Protein AF-A0A560RVE4-F1 (afdb_monomer_lite)

Foldseek 3Di:
DVCPDPVNVVVVVVVLVVLLVVLLVQVPDPPHDPDDDDDDDDDDPVVADADPVRDHPDDVVVVRVVVVVSSVVSNVVSVD

Radius of gyration: 15.24 Å; chains: 1; bounding box: 27×25×48 Å

Sequence (80 aa):
MSLDFPQHQAWVQRFTAWWRYGIEDWLARPDTPHSLSFTCELGPPPYAITGADGREISDRWAEALQLKALIRGVWQACRK

Structure (mmCIF, N/CA/C/O backbone):
data_AF-A0A560RVE4-F1
#
_entry.id   AF-A0A560RVE4-F1
#
loop_
_atom_site.group_PDB
_atom_site.id
_atom_site.type_symbol
_atom_site.label_atom_id
_atom_site.label_alt_id
_atom_site.label_comp_id
_atom_site.label_asym_id
_atom_site.label_entity_id
_atom_site.label_seq_id
_atom_site.pdbx_PDB_ins_code
_atom_site.Cartn_x
_atom_site.Cartn_y
_atom_site.Cartn_z
_atom_site.occupancy
_atom_site.B_iso_or_equiv
_atom_site.auth_seq_id
_atom_site.auth_comp_id
_atom_site.auth_asym_id
_atom_site.auth_atom_id
_atom_site.pdbx_PDB_model_num
ATOM 1 N N . MET A 1 1 ? -0.892 -8.387 -11.493 1.00 72.81 1 MET A N 1
ATOM 2 C CA . MET A 1 1 ? -0.242 -7.058 -11.526 1.00 72.81 1 MET A CA 1
ATOM 3 C C . MET A 1 1 ? 1.044 -7.101 -10.715 1.00 72.81 1 MET A C 1
ATOM 5 O O . MET A 1 1 ? 1.289 -8.140 -10.116 1.00 72.81 1 MET A O 1
ATOM 9 N N . SER A 1 2 ? 1.863 -6.040 -10.677 1.00 78.69 2 SER A N 1
ATOM 10 C CA . SER A 1 2 ? 3.159 -6.064 -9.970 1.00 78.69 2 SER A CA 1
ATOM 11 C C . SER A 1 2 ? 3.039 -6.565 -8.524 1.00 78.69 2 SER A C 1
ATOM 13 O O . SER A 1 2 ? 3.797 -7.435 -8.106 1.00 78.69 2 SER A O 1
ATOM 15 N N . LEU A 1 3 ? 2.025 -6.115 -7.779 1.00 83.44 3 LEU A N 1
ATOM 16 C CA . LEU A 1 3 ? 1.789 -6.529 -6.388 1.00 83.44 3 LEU A CA 1
ATOM 17 C C . LEU A 1 3 ? 1.421 -8.010 -6.219 1.00 83.44 3 LEU A C 1
ATOM 19 O O . LEU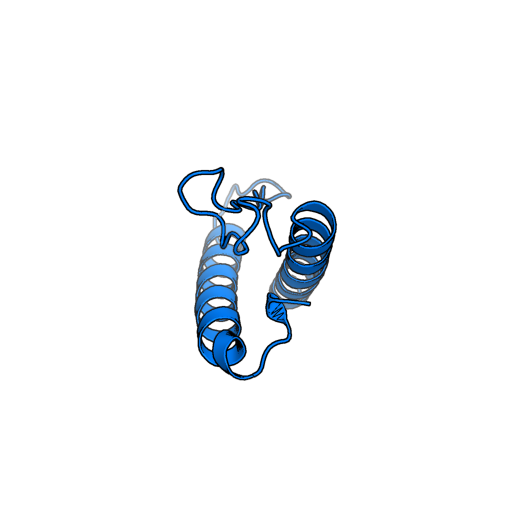 A 1 3 ? 1.544 -8.525 -5.115 1.00 83.44 3 LEU A O 1
ATOM 23 N N . ASP A 1 4 ? 1.007 -8.695 -7.287 1.00 86.62 4 ASP A N 1
ATOM 24 C CA . ASP A 1 4 ? 0.639 -10.118 -7.278 1.00 86.62 4 ASP A CA 1
ATOM 25 C C . ASP A 1 4 ? 1.819 -11.026 -7.655 1.00 86.62 4 ASP A C 1
ATOM 27 O O . ASP A 1 4 ? 1.719 -12.251 -7.592 1.00 86.62 4 ASP A O 1
ATOM 31 N N . PHE A 1 5 ? 2.951 -10.451 -8.074 1.00 89.50 5 PHE A N 1
ATOM 32 C CA . PHE A 1 5 ? 4.105 -11.242 -8.476 1.00 89.50 5 PHE A CA 1
ATOM 33 C C . PHE A 1 5 ? 4.681 -12.009 -7.275 1.00 89.50 5 PHE A C 1
ATOM 35 O O . PHE A 1 5 ? 4.858 -11.410 -6.205 1.00 89.50 5 PHE A O 1
ATOM 42 N N . PRO A 1 6 ? 5.012 -13.310 -7.420 1.00 93.19 6 PRO A N 1
ATOM 43 C CA . PRO A 1 6 ? 5.523 -14.127 -6.319 1.00 93.19 6 PRO A CA 1
ATOM 44 C C . PRO A 1 6 ? 6.727 -13.506 -5.602 1.00 93.19 6 PRO A C 1
ATOM 46 O O . PRO A 1 6 ? 6.776 -13.484 -4.374 1.00 93.19 6 PRO A O 1
ATOM 49 N N . GLN A 1 7 ? 7.660 -12.918 -6.354 1.00 91.44 7 GLN A N 1
ATOM 50 C CA . GLN A 1 7 ? 8.857 -12.278 -5.805 1.00 91.44 7 GLN A CA 1
ATOM 51 C C . GLN A 1 7 ? 8.568 -11.006 -4.988 1.00 91.44 7 GLN A C 1
ATOM 53 O O . GLN A 1 7 ? 9.401 -10.596 -4.181 1.00 91.44 7 GLN A O 1
ATOM 58 N N . HIS A 1 8 ? 7.398 -10.381 -5.158 1.00 90.38 8 HIS A N 1
ATOM 59 C CA . HIS A 1 8 ? 6.998 -9.194 -4.397 1.00 90.38 8 HIS A CA 1
ATOM 60 C C . HIS A 1 8 ? 6.208 -9.545 -3.125 1.00 90.38 8 HIS A C 1
ATOM 62 O O . HIS A 1 8 ? 6.129 -8.716 -2.218 1.00 90.38 8 HIS A O 1
ATOM 68 N N . GLN A 1 9 ? 5.678 -10.771 -3.000 1.00 93.81 9 GLN A N 1
ATOM 69 C CA . GLN A 1 9 ? 4.775 -11.146 -1.901 1.00 93.81 9 GLN A CA 1
ATOM 70 C C . GLN A 1 9 ? 5.394 -10.976 -0.514 1.00 93.81 9 GLN A C 1
ATOM 72 O O . GLN A 1 9 ? 4.724 -10.498 0.399 1.00 93.81 9 GLN A O 1
ATOM 77 N N . ALA A 1 10 ? 6.678 -11.303 -0.348 1.00 95.44 10 ALA A N 1
ATOM 78 C CA . ALA A 1 10 ? 7.363 -11.137 0.935 1.00 95.44 10 ALA A CA 1
ATOM 79 C C . ALA A 1 10 ? 7.373 -9.668 1.399 1.00 95.44 10 ALA A C 1
ATOM 81 O O . ALA A 1 10 ? 7.194 -9.381 2.585 1.00 95.44 10 ALA A O 1
ATOM 82 N N . TRP A 1 11 ? 7.535 -8.730 0.463 1.00 93.12 11 TRP A N 1
ATOM 83 C CA . TRP A 1 11 ? 7.477 -7.299 0.750 1.00 93.12 11 TRP A CA 1
ATOM 84 C C . TRP A 1 11 ? 6.048 -6.852 1.031 1.00 93.12 11 TRP A C 1
ATOM 86 O O . TRP A 1 11 ? 5.815 -6.214 2.054 1.00 93.12 11 TRP A O 1
ATOM 96 N N . VAL A 1 12 ? 5.083 -7.251 0.195 1.00 93.81 12 VAL A N 1
ATOM 97 C CA . VAL A 1 12 ? 3.660 -6.933 0.400 1.00 93.81 12 VAL A CA 1
ATOM 98 C C . VAL A 1 12 ? 3.195 -7.381 1.786 1.00 93.81 12 VAL A C 1
ATOM 100 O O . VAL A 1 12 ? 2.595 -6.593 2.516 1.00 93.81 12 VAL A O 1
ATOM 103 N N . GLN A 1 13 ? 3.529 -8.605 2.200 1.00 96.25 13 GLN A N 1
ATOM 104 C CA . GLN A 1 13 ? 3.192 -9.133 3.524 1.00 96.25 13 GLN A CA 1
ATOM 105 C C . GLN A 1 13 ? 3.842 -8.327 4.652 1.00 96.25 13 GLN A C 1
ATOM 107 O O . GLN A 1 13 ? 3.164 -7.959 5.613 1.00 96.25 13 GLN A O 1
ATOM 112 N N . ARG A 1 14 ? 5.137 -8.007 4.527 1.00 97.12 14 ARG A N 1
ATOM 113 C CA . ARG A 1 14 ? 5.869 -7.212 5.523 1.00 97.12 14 ARG A CA 1
ATOM 114 C C . ARG A 1 14 ? 5.255 -5.826 5.708 1.00 97.12 14 ARG A C 1
ATOM 116 O O . ARG A 1 14 ? 4.963 -5.442 6.837 1.00 97.12 14 ARG A O 1
ATOM 123 N N . PHE A 1 15 ? 5.022 -5.099 4.618 1.00 95.75 15 PHE A N 1
ATOM 124 C CA . PHE A 1 15 ? 4.409 -3.772 4.681 1.00 95.75 15 PHE A CA 1
ATOM 125 C C . PHE A 1 15 ? 2.972 -3.836 5.204 1.00 95.75 15 PHE A C 1
ATOM 127 O O . PHE A 1 15 ? 2.598 -3.026 6.046 1.00 95.75 15 PHE A O 1
ATOM 134 N N . THR A 1 16 ? 2.199 -4.852 4.807 1.00 97.06 16 THR A N 1
ATOM 135 C CA . THR A 1 16 ? 0.844 -5.081 5.335 1.00 97.06 16 THR A CA 1
ATOM 136 C C . THR A 1 16 ? 0.848 -5.265 6.853 1.00 97.06 16 THR A C 1
ATOM 138 O O . THR A 1 16 ? -0.014 -4.712 7.537 1.00 97.06 16 THR A O 1
ATOM 141 N N . ALA A 1 17 ? 1.822 -6.000 7.398 1.00 98.25 17 ALA A N 1
ATOM 142 C CA . ALA A 1 17 ? 1.969 -6.175 8.841 1.00 98.25 17 ALA A CA 1
ATOM 143 C C . ALA A 1 17 ? 2.320 -4.856 9.553 1.00 98.25 17 ALA A C 1
ATOM 145 O O . ALA A 1 17 ? 1.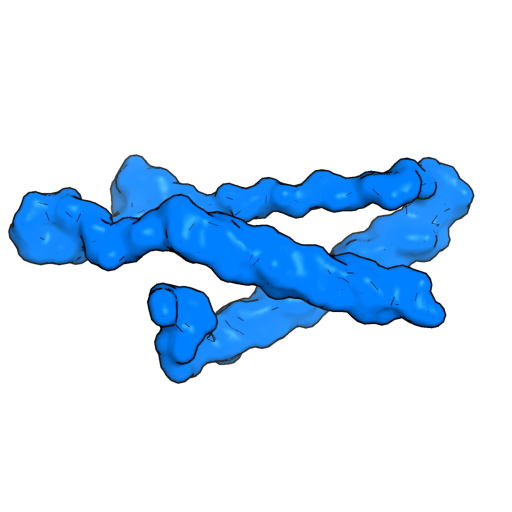733 -4.544 10.586 1.00 98.25 17 ALA A O 1
ATOM 146 N N . TRP A 1 18 ? 3.221 -4.049 8.987 1.00 98.12 18 TRP A N 1
ATOM 147 C CA . TRP A 1 18 ? 3.555 -2.733 9.544 1.00 98.12 18 TRP A CA 1
ATOM 148 C C . TRP A 1 18 ? 2.385 -1.751 9.495 1.00 98.12 18 TRP A C 1
ATOM 150 O O . TRP A 1 18 ? 2.140 -1.042 10.469 1.00 98.12 18 TRP A O 1
ATOM 160 N N . TRP A 1 19 ? 1.627 -1.727 8.399 1.00 97.38 19 TRP A N 1
ATOM 161 C CA . TRP A 1 19 ? 0.433 -0.890 8.303 1.00 97.38 19 TRP A CA 1
ATOM 162 C C . TRP A 1 19 ? -0.640 -1.321 9.294 1.00 97.38 19 TRP A C 1
ATOM 164 O O . TRP A 1 19 ? -1.238 -0.460 9.930 1.00 97.38 19 TRP A O 1
ATOM 174 N N . ARG A 1 20 ? -0.851 -2.632 9.476 1.00 98.00 20 ARG A N 1
ATOM 175 C CA . ARG A 1 20 ? -1.743 -3.151 10.520 1.00 98.00 20 ARG A CA 1
ATOM 176 C C . ARG A 1 20 ? -1.332 -2.638 11.897 1.00 98.00 20 ARG A C 1
ATOM 178 O O . ARG A 1 20 ? -2.165 -2.058 12.579 1.00 98.00 20 ARG A O 1
ATOM 185 N N . TYR A 1 21 ? -0.060 -2.797 12.256 1.00 97.81 21 TYR A N 1
ATOM 186 C CA . TYR A 1 21 ? 0.465 -2.319 13.534 1.00 97.81 21 TYR A CA 1
ATOM 187 C C . TYR A 1 21 ? 0.203 -0.817 13.737 1.00 97.81 21 TYR A C 1
ATOM 189 O O . TYR A 1 21 ? -0.313 -0.412 14.773 1.00 97.81 21 TYR A O 1
ATOM 197 N N . GLY A 1 22 ? 0.489 0.013 12.727 1.00 96.12 22 GLY A N 1
ATOM 198 C CA . GLY A 1 22 ? 0.232 1.454 12.803 1.00 96.12 22 GLY A CA 1
ATOM 199 C C . GLY A 1 22 ? -1.257 1.813 12.889 1.00 96.12 22 GLY A C 1
ATOM 200 O O . GLY A 1 22 ? -1.619 2.763 13.577 1.00 96.12 22 GLY A O 1
ATOM 201 N N . ILE A 1 23 ? -2.129 1.054 12.219 1.00 96.31 23 ILE A N 1
ATOM 202 C CA . ILE A 1 23 ? -3.586 1.220 12.306 1.00 96.31 23 ILE A CA 1
ATOM 203 C C . ILE A 1 23 ? -4.092 0.857 13.705 1.00 96.31 23 ILE A C 1
ATOM 205 O O . ILE A 1 23 ? -4.906 1.592 14.258 1.00 96.31 23 ILE A O 1
ATOM 209 N N . GLU A 1 24 ? -3.633 -0.257 14.272 1.00 95.75 24 GLU A N 1
ATOM 210 C CA . GLU A 1 24 ? -4.007 -0.703 15.619 1.00 95.75 24 GLU A CA 1
ATOM 211 C C . GLU A 1 24 ? -3.559 0.315 16.676 1.00 95.75 24 GLU A C 1
ATOM 213 O O . GLU A 1 24 ? -4.367 0.720 17.510 1.00 95.75 24 GLU A O 1
ATOM 218 N N . ASP A 1 25 ? -2.320 0.812 16.580 1.00 94.88 25 ASP A N 1
ATOM 219 C CA . ASP A 1 25 ? -1.817 1.900 17.430 1.00 94.88 25 ASP A CA 1
ATOM 220 C C . ASP A 1 25 ? -2.667 3.173 17.302 1.00 94.88 25 ASP A C 1
ATOM 222 O O . ASP A 1 25 ? -3.040 3.784 18.303 1.00 94.88 25 ASP A O 1
ATOM 226 N N . TRP A 1 26 ? -3.018 3.566 16.074 1.00 94.56 26 TRP A N 1
ATOM 227 C CA . TRP A 1 26 ? -3.876 4.724 15.823 1.00 94.56 26 TRP A CA 1
ATOM 228 C C . TRP A 1 26 ? -5.255 4.561 16.469 1.00 94.56 26 TRP A C 1
ATOM 230 O O . TRP A 1 26 ? -5.730 5.468 17.151 1.00 94.56 26 TRP A O 1
ATOM 240 N N . LEU A 1 27 ? -5.893 3.404 16.291 1.00 93.12 27 LEU A N 1
ATOM 241 C CA . LEU A 1 27 ? -7.219 3.112 16.841 1.00 93.12 27 LEU A CA 1
ATOM 242 C C . LEU A 1 27 ? -7.240 3.050 18.376 1.00 93.12 27 LEU A C 1
ATOM 244 O O . LEU A 1 27 ? -8.292 3.285 18.963 1.00 93.12 27 LEU A O 1
ATOM 248 N N . ALA A 1 28 ? -6.108 2.765 19.022 1.00 92.81 28 ALA A N 1
ATOM 249 C CA . ALA A 1 28 ? -6.009 2.666 20.477 1.00 92.81 28 ALA A CA 1
ATOM 250 C C . ALA A 1 28 ? -5.909 4.021 21.207 1.00 92.81 28 ALA A C 1
ATOM 252 O O . ALA A 1 28 ? -5.976 4.051 22.438 1.00 92.81 28 ALA A O 1
ATOM 253 N N . ARG A 1 29 ? -5.724 5.147 20.499 1.00 93.25 29 ARG A N 1
ATOM 254 C CA . ARG A 1 29 ? -5.554 6.459 21.157 1.00 93.25 29 ARG A CA 1
ATOM 255 C C . ARG A 1 29 ? -6.913 7.035 21.604 1.00 93.25 29 ARG A C 1
ATOM 257 O O . ARG A 1 29 ? -7.914 6.849 20.914 1.00 93.25 29 ARG A O 1
ATOM 264 N N . PRO A 1 30 ? -6.964 7.746 22.748 1.00 88.00 30 PRO A N 1
ATOM 265 C CA . PRO A 1 30 ? -8.221 8.126 23.404 1.00 88.00 30 PRO A CA 1
ATOM 266 C C . PRO A 1 30 ? -9.096 9.109 22.608 1.00 88.00 30 PRO A C 1
ATOM 268 O O . PRO A 1 30 ? -10.315 9.017 22.693 1.00 88.00 30 PRO A O 1
ATOM 271 N N . ASP A 1 31 ? -8.494 9.989 21.799 1.00 85.44 31 ASP A N 1
ATOM 272 C CA . ASP A 1 31 ? -9.195 11.028 21.020 1.00 85.44 31 ASP A CA 1
ATOM 273 C C . ASP A 1 31 ? -8.974 10.876 19.503 1.00 85.44 31 ASP A C 1
ATOM 275 O O . ASP A 1 31 ? -8.866 11.851 18.754 1.00 85.44 31 ASP A O 1
ATOM 279 N N . THR A 1 32 ? -8.843 9.638 19.026 1.00 80.94 32 THR A N 1
ATOM 280 C CA . THR A 1 32 ? -8.543 9.383 17.615 1.00 80.94 32 THR A CA 1
ATOM 281 C C . THR A 1 32 ? -9.734 9.713 16.701 1.00 80.94 32 THR A C 1
ATOM 283 O O . THR A 1 32 ? -10.832 9.186 16.904 1.00 80.94 32 THR A O 1
ATOM 286 N N . PRO A 1 33 ? -9.532 10.494 15.617 1.00 77.62 33 PRO A N 1
ATOM 287 C CA . PRO A 1 33 ? -10.534 10.667 14.569 1.00 77.62 33 PRO A CA 1
ATOM 288 C C . PRO A 1 33 ? -11.041 9.328 14.015 1.00 77.62 33 PRO A C 1
ATOM 290 O O . PRO A 1 33 ? -10.270 8.394 13.801 1.00 77.62 33 PRO A O 1
ATOM 293 N N . HIS A 1 34 ? -12.323 9.248 13.648 1.00 80.56 34 HIS A N 1
ATOM 294 C CA . HIS A 1 34 ? -12.930 8.030 13.077 1.00 80.56 34 HIS A CA 1
ATOM 295 C C . HIS A 1 34 ? -12.399 7.626 11.682 1.00 80.56 34 HIS A C 1
ATOM 297 O O . HIS A 1 34 ? -12.941 6.723 11.040 1.00 80.56 34 HIS A O 1
ATOM 303 N N . SER A 1 35 ? -11.349 8.287 11.198 1.00 90.00 35 SER A N 1
ATOM 304 C CA . SER A 1 35 ? -10.697 8.031 9.922 1.00 90.00 35 SER A CA 1
ATOM 305 C C . SER A 1 35 ? -9.181 8.130 10.050 1.00 90.00 35 SER A C 1
ATOM 307 O O . SER A 1 35 ? -8.670 8.980 10.777 1.00 90.00 35 SER A O 1
ATOM 309 N N . LEU A 1 36 ? -8.480 7.322 9.261 1.00 92.62 36 LEU A N 1
ATOM 310 C CA . LEU A 1 36 ? -7.042 7.410 9.041 1.00 92.62 36 LEU A CA 1
ATOM 311 C C . LEU A 1 36 ? -6.789 7.528 7.537 1.00 92.62 36 LEU A C 1
ATOM 313 O O . LEU A 1 36 ? -7.280 6.706 6.759 1.00 92.62 36 LEU A O 1
ATOM 317 N N . SER A 1 37 ? -6.041 8.548 7.126 1.00 93.44 37 SER A N 1
ATOM 318 C CA . SER A 1 37 ? -5.650 8.714 5.727 1.00 93.44 37 SER A CA 1
ATOM 319 C C . SER A 1 37 ? -4.574 7.700 5.349 1.00 93.44 37 SER A C 1
ATOM 321 O O . SER A 1 37 ? -3.596 7.527 6.072 1.00 93.44 37 SER A O 1
ATOM 323 N N . PHE A 1 38 ? -4.736 7.067 4.189 1.00 93.88 38 PHE A N 1
ATOM 324 C CA . PHE A 1 38 ? -3.720 6.220 3.574 1.00 93.88 38 PHE A CA 1
ATOM 325 C C . PHE A 1 38 ? -3.404 6.754 2.180 1.00 93.88 38 PHE A C 1
ATOM 327 O O . PHE A 1 38 ? -4.280 6.781 1.312 1.00 93.88 38 PHE A O 1
ATOM 334 N N . THR A 1 39 ? -2.157 7.164 1.971 1.00 93.06 39 THR A N 1
ATOM 335 C CA . THR A 1 39 ? -1.672 7.669 0.685 1.00 93.06 39 THR A CA 1
ATOM 336 C C . THR A 1 39 ? -0.888 6.569 -0.016 1.00 93.06 39 THR A C 1
ATOM 338 O O . THR A 1 39 ? 0.059 6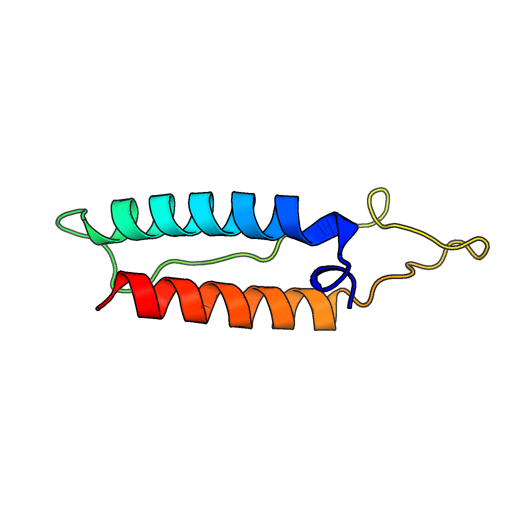.020 0.543 1.00 93.06 39 THR A O 1
ATOM 341 N N . CYS A 1 40 ? -1.295 6.224 -1.239 1.00 89.25 40 CYS A N 1
ATOM 342 C CA . CYS A 1 40 ? -0.536 5.298 -2.074 1.00 89.25 40 CYS A CA 1
ATOM 343 C C . CYS A 1 40 ? 0.655 6.048 -2.675 1.00 89.25 40 CYS A C 1
ATOM 345 O O . CYS A 1 40 ? 0.474 6.833 -3.602 1.00 89.25 40 CYS A O 1
ATOM 347 N N . GLU A 1 41 ? 1.852 5.798 -2.154 1.00 83.94 41 GLU A N 1
ATOM 348 C CA . GLU A 1 41 ? 3.093 6.319 -2.725 1.00 83.94 41 GLU A CA 1
ATOM 349 C C . GLU A 1 41 ? 3.644 5.306 -3.731 1.00 83.94 41 GLU A C 1
ATOM 351 O O . GLU A 1 41 ? 4.156 4.249 -3.360 1.00 83.94 41 GLU A O 1
ATOM 356 N N . LEU A 1 42 ? 3.510 5.624 -5.017 1.00 80.88 42 LEU A N 1
ATOM 357 C CA . LEU A 1 42 ? 4.136 4.885 -6.110 1.00 80.88 42 LEU A CA 1
ATOM 358 C C . LEU A 1 42 ? 5.229 5.773 -6.693 1.00 80.88 42 LEU A C 1
ATOM 360 O O . LEU A 1 42 ? 4.969 6.930 -7.030 1.00 80.88 42 LEU A O 1
ATOM 364 N N . GLY A 1 43 ? 6.450 5.241 -6.780 1.00 72.06 43 GLY A N 1
ATOM 365 C CA . GLY A 1 43 ? 7.621 6.010 -7.194 1.00 72.06 43 GLY A CA 1
ATOM 366 C C . GLY A 1 43 ? 7.372 6.751 -8.517 1.00 72.06 43 GLY A C 1
ATOM 367 O O . GLY A 1 43 ? 7.059 6.101 -9.515 1.00 72.06 43 GLY A O 1
ATOM 368 N N . PRO A 1 44 ? 7.491 8.092 -8.567 1.00 65.75 44 PRO A N 1
ATOM 369 C CA . PRO A 1 44 ? 7.441 8.815 -9.834 1.00 65.75 44 PRO A CA 1
ATOM 370 C C . PRO A 1 44 ? 8.674 8.449 -10.685 1.00 65.75 44 PRO A C 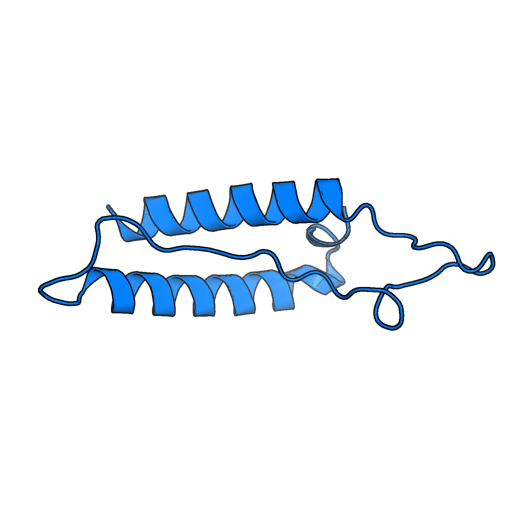1
ATOM 372 O O . PRO A 1 44 ? 9.680 7.984 -10.136 1.00 65.75 44 PRO A O 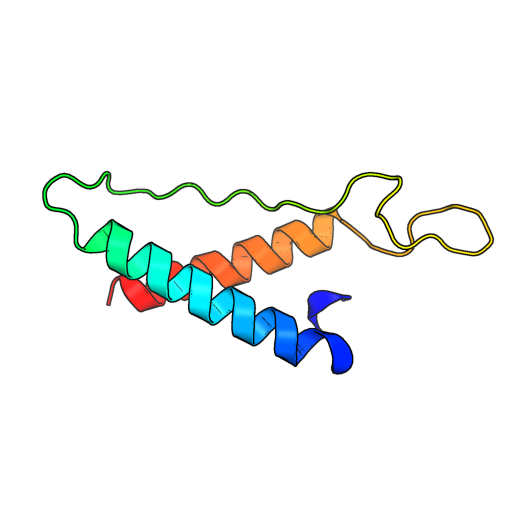1
ATOM 375 N N . PRO A 1 45 ? 8.675 8.688 -12.009 1.00 53.31 45 PRO A N 1
ATOM 376 C CA . PRO A 1 45 ? 9.925 8.661 -12.781 1.00 53.31 45 PRO A CA 1
ATOM 377 C C . PRO A 1 45 ? 10.914 9.635 -12.108 1.00 53.31 45 PRO A C 1
ATOM 379 O O . PRO A 1 45 ? 10.497 10.773 -11.867 1.00 53.31 45 PRO A O 1
ATOM 382 N N . PRO A 1 46 ? 12.152 9.255 -11.707 1.00 60.88 46 PRO A N 1
ATOM 383 C CA . PRO A 1 46 ? 13.076 8.215 -12.206 1.00 60.88 46 PRO A CA 1
ATOM 384 C C . PRO A 1 46 ? 13.082 6.851 -11.474 1.00 60.88 46 PRO A C 1
ATOM 386 O O . PRO A 1 46 ? 13.952 6.027 -11.744 1.00 60.88 46 PRO A O 1
ATOM 389 N N . TYR A 1 47 ? 12.163 6.602 -10.538 1.00 67.56 47 TYR A N 1
ATOM 390 C CA . TYR A 1 47 ? 12.130 5.367 -9.733 1.00 67.56 47 TYR A CA 1
ATOM 391 C C . TYR A 1 47 ? 11.228 4.269 -10.309 1.00 67.56 47 TYR A C 1
ATOM 393 O O . TYR A 1 47 ? 11.213 3.149 -9.798 1.00 67.56 47 TYR A O 1
ATOM 401 N N . ALA A 1 48 ? 10.458 4.592 -11.348 1.00 75.06 48 ALA A N 1
ATOM 402 C CA . ALA A 1 48 ? 9.600 3.639 -12.032 1.00 75.06 48 ALA A CA 1
ATOM 403 C C . ALA A 1 48 ? 10.433 2.624 -12.831 1.00 75.06 48 ALA A C 1
ATOM 405 O O . ALA A 1 48 ? 11.444 2.978 -13.440 1.00 75.06 48 ALA A O 1
ATOM 406 N N . ILE A 1 49 ? 9.985 1.366 -12.867 1.00 76.12 49 ILE A N 1
ATOM 407 C CA . ILE A 1 49 ? 10.594 0.348 -13.728 1.00 76.12 49 ILE A CA 1
ATOM 408 C C . ILE A 1 49 ? 10.211 0.678 -15.175 1.00 76.12 49 ILE A C 1
ATOM 410 O O . ILE A 1 49 ? 9.039 0.596 -15.552 1.00 76.12 49 ILE A O 1
ATOM 414 N N . THR A 1 50 ? 11.201 1.056 -15.981 1.00 82.25 50 THR A N 1
ATOM 415 C CA . THR A 1 50 ? 11.014 1.389 -17.394 1.00 82.25 50 THR A CA 1
ATOM 416 C C . THR A 1 50 ? 11.469 0.260 -18.312 1.00 82.25 50 THR A C 1
ATOM 418 O O . THR A 1 50 ? 12.397 -0.493 -18.012 1.00 82.25 50 THR A O 1
ATOM 421 N N . GLY A 1 51 ? 10.777 0.120 -19.441 1.00 82.00 51 GLY A N 1
ATOM 422 C CA . GLY A 1 51 ? 11.149 -0.776 -20.524 1.00 82.00 51 GLY A CA 1
ATOM 423 C C . GLY A 1 51 ? 12.261 -0.198 -21.388 1.00 82.00 51 GLY A C 1
ATOM 424 O O . GLY A 1 51 ? 12.691 0.942 -21.222 1.00 82.00 51 GLY A O 1
ATOM 425 N N . ALA A 1 52 ? 12.708 -0.991 -22.362 1.00 85.31 52 ALA A N 1
ATOM 426 C CA . ALA A 1 52 ? 13.735 -0.575 -23.317 1.00 85.31 52 ALA A CA 1
ATOM 427 C C . ALA A 1 52 ? 13.328 0.657 -24.153 1.00 85.31 52 ALA A C 1
ATOM 429 O O . ALA A 1 52 ? 14.193 1.355 -24.673 1.00 85.31 52 ALA A O 1
ATOM 430 N N . ASP A 1 53 ? 12.026 0.939 -24.269 1.00 87.69 53 ASP A N 1
ATOM 431 C CA . ASP A 1 53 ? 11.477 2.130 -24.926 1.00 87.69 53 ASP A CA 1
ATOM 432 C C . ASP A 1 53 ? 11.381 3.354 -23.993 1.00 87.69 53 ASP A C 1
ATOM 434 O O . ASP A 1 53 ? 10.846 4.392 -24.383 1.00 87.69 53 ASP A O 1
ATOM 438 N N . GLY A 1 54 ? 11.878 3.241 -22.757 1.00 81.06 54 GLY A N 1
ATOM 439 C CA . GLY A 1 54 ? 11.821 4.285 -21.738 1.00 81.06 54 GLY A CA 1
ATOM 440 C C . GLY A 1 54 ? 10.434 4.494 -21.129 1.00 81.06 54 GLY A C 1
ATOM 441 O O . GLY A 1 54 ? 10.279 5.381 -20.287 1.00 81.06 54 GLY A O 1
ATOM 442 N N . ARG A 1 55 ? 9.423 3.702 -21.514 1.00 82.12 55 ARG A N 1
ATOM 443 C CA . ARG A 1 55 ? 8.085 3.782 -20.922 1.00 82.12 55 ARG A CA 1
ATOM 444 C C . ARG A 1 55 ? 8.013 2.976 -19.642 1.00 82.12 55 ARG A C 1
ATOM 446 O O . ARG A 1 55 ? 8.638 1.930 -19.505 1.00 82.12 55 ARG A O 1
ATOM 453 N N . GLU A 1 56 ? 7.221 3.472 -18.706 1.00 83.56 56 GLU A N 1
ATOM 454 C CA . GLU A 1 56 ? 6.880 2.737 -17.499 1.00 83.56 56 GLU A CA 1
ATOM 455 C C . GLU A 1 56 ? 6.165 1.423 -17.861 1.00 83.56 56 GLU A C 1
ATOM 457 O O . GLU A 1 56 ? 5.232 1.420 -18.663 1.00 83.56 56 GLU A O 1
ATOM 462 N N . ILE A 1 57 ? 6.626 0.308 -17.285 1.00 81.44 57 ILE A N 1
ATOM 463 C CA . ILE A 1 57 ? 6.027 -1.020 -17.505 1.00 81.44 57 ILE A CA 1
ATOM 464 C C . ILE A 1 57 ? 4.789 -1.218 -16.608 1.00 81.44 57 ILE A C 1
ATOM 466 O O . ILE A 1 57 ? 3.894 -1.994 -16.944 1.00 81.44 57 ILE A O 1
ATOM 470 N N . SER A 1 58 ? 4.731 -0.531 -15.464 1.00 80.81 58 SER A N 1
ATOM 471 C CA . SER A 1 58 ? 3.642 -0.601 -14.483 1.00 80.81 58 SER A CA 1
ATOM 472 C C . SER A 1 58 ? 2.434 0.270 -14.843 1.00 80.81 58 SER A C 1
ATOM 474 O O . SER A 1 58 ? 2.561 1.401 -15.308 1.00 80.81 58 SER A O 1
ATOM 476 N N . ASP A 1 59 ? 1.236 -0.235 -14.535 1.00 87.44 59 ASP A N 1
ATOM 477 C CA . ASP A 1 59 ? 0.009 0.566 -14.482 1.00 87.44 59 ASP A CA 1
ATOM 478 C C . ASP A 1 59 ? -0.185 1.095 -13.053 1.00 87.44 59 ASP A C 1
ATOM 480 O O . ASP A 1 59 ? -0.772 0.432 -12.191 1.00 87.44 59 ASP A O 1
ATOM 484 N N . ARG A 1 60 ? 0.307 2.314 -12.798 1.00 85.62 60 ARG A N 1
ATOM 485 C CA . ARG A 1 60 ? 0.228 2.950 -11.470 1.00 85.62 60 ARG A CA 1
ATOM 486 C C . ARG A 1 60 ? -1.197 3.141 -10.978 1.00 85.62 60 ARG A C 1
ATOM 488 O O . ARG A 1 60 ? -1.443 3.089 -9.774 1.00 85.62 60 ARG A O 1
ATOM 495 N N . TRP A 1 61 ? -2.138 3.392 -11.884 1.00 88.62 61 TRP A N 1
ATOM 496 C CA . TRP A 1 61 ? -3.525 3.603 -11.494 1.00 88.62 61 TRP A CA 1
ATOM 497 C C . TRP A 1 61 ? -4.118 2.312 -10.949 1.00 88.62 61 TRP A C 1
ATOM 499 O O . TRP A 1 61 ? -4.685 2.293 -9.852 1.00 88.62 61 TRP A O 1
ATOM 509 N N . ALA A 1 62 ? -3.927 1.217 -11.680 1.00 90.62 62 ALA A N 1
ATOM 510 C CA . ALA A 1 62 ? -4.359 -0.082 -11.214 1.00 90.62 62 ALA A CA 1
ATOM 511 C C . ALA A 1 62 ? -3.653 -0.457 -9.893 1.00 90.62 62 ALA A C 1
ATOM 513 O O . ALA A 1 62 ? -4.305 -0.985 -8.988 1.00 90.62 62 ALA A O 1
ATOM 514 N N . GLU A 1 63 ? -2.361 -0.130 -9.726 1.00 90.12 63 GLU A N 1
ATOM 515 C CA . GLU A 1 63 ? -1.573 -0.473 -8.520 1.00 90.12 63 GLU A CA 1
ATOM 516 C C . GLU A 1 63 ? -2.088 0.272 -7.295 1.00 90.12 63 GLU A C 1
ATOM 518 O O . GLU A 1 63 ? -2.300 -0.329 -6.238 1.00 90.12 63 GLU A O 1
ATOM 523 N N . ALA A 1 64 ? -2.407 1.554 -7.460 1.00 91.81 64 ALA A N 1
ATOM 524 C CA . ALA A 1 64 ? -3.040 2.350 -6.423 1.00 91.81 64 ALA A CA 1
ATOM 525 C C . ALA A 1 64 ? -4.421 1.792 -6.033 1.00 91.81 64 ALA A C 1
ATOM 527 O O . ALA A 1 64 ? -4.767 1.763 -4.849 1.00 91.81 64 ALA A O 1
ATOM 528 N N . LEU A 1 65 ? -5.215 1.301 -6.994 1.00 93.75 65 LEU A N 1
ATOM 529 C CA . LEU A 1 65 ? -6.508 0.671 -6.700 1.00 93.75 65 LEU A CA 1
ATOM 530 C C . LEU A 1 65 ? -6.357 -0.651 -5.934 1.00 93.75 65 LEU A C 1
ATOM 532 O O . LEU A 1 65 ? -7.131 -0.897 -5.004 1.00 93.75 65 LEU A O 1
ATOM 536 N N . GLN A 1 66 ? -5.359 -1.472 -6.271 1.00 93.75 66 GLN A N 1
ATOM 537 C CA . GLN A 1 66 ? -5.051 -2.696 -5.526 1.00 93.75 66 GLN A CA 1
ATOM 538 C C . GLN A 1 66 ? -4.609 -2.387 -4.086 1.00 93.75 66 GLN A C 1
ATOM 540 O O . GLN A 1 66 ? -5.162 -2.963 -3.146 1.00 93.75 66 GLN A O 1
ATOM 545 N N . LEU A 1 67 ? -3.692 -1.432 -3.883 1.00 94.69 67 LEU A N 1
ATOM 546 C CA . LEU A 1 67 ? -3.269 -0.997 -2.542 1.00 94.69 67 LEU A CA 1
ATOM 547 C C . LEU A 1 67 ? -4.435 -0.435 -1.726 1.00 94.69 67 LEU A C 1
ATOM 549 O O . LEU A 1 67 ? -4.601 -0.780 -0.555 1.00 94.69 67 LEU A O 1
ATOM 553 N N . LYS A 1 68 ? -5.294 0.376 -2.352 1.00 95.44 68 LYS A N 1
ATOM 554 C CA . LYS A 1 68 ? -6.520 0.890 -1.732 1.00 95.44 68 LYS A CA 1
ATOM 555 C C . LYS A 1 68 ? -7.446 -0.241 -1.282 1.00 95.44 68 LYS A C 1
ATOM 557 O O . LYS A 1 68 ? -8.029 -0.152 -0.202 1.00 95.44 68 LYS A O 1
ATOM 562 N N . ALA A 1 69 ? -7.623 -1.284 -2.091 1.00 96.12 69 ALA A N 1
ATOM 563 C CA . ALA A 1 69 ? -8.444 -2.432 -1.711 1.00 96.12 69 ALA A CA 1
ATOM 564 C C . ALA A 1 69 ? -7.822 -3.197 -0.530 1.00 96.12 69 ALA A C 1
ATOM 566 O O . ALA A 1 69 ? -8.516 -3.472 0.452 1.00 96.12 69 ALA A O 1
ATOM 567 N N . LEU A 1 70 ? -6.511 -3.454 -0.587 1.00 96.06 70 LEU A N 1
ATOM 568 C CA . LEU A 1 70 ? -5.751 -4.121 0.471 1.00 96.06 70 LEU A CA 1
ATOM 569 C C . LEU A 1 70 ? -5.877 -3.381 1.805 1.00 96.06 70 LEU A C 1
ATOM 571 O O . LEU A 1 70 ? -6.293 -3.976 2.800 1.00 96.06 70 LEU A O 1
ATOM 575 N N . ILE A 1 71 ? -5.588 -2.076 1.834 1.00 97.06 71 ILE A N 1
ATOM 576 C CA . ILE A 1 71 ? -5.597 -1.317 3.090 1.00 97.06 71 ILE A CA 1
ATOM 577 C C . ILE A 1 71 ? -7.007 -1.175 3.670 1.00 97.06 71 ILE A C 1
ATOM 579 O O . ILE A 1 71 ? -7.176 -1.206 4.887 1.00 97.06 71 ILE A O 1
ATOM 583 N N . ARG A 1 72 ? -8.046 -1.098 2.823 1.00 96.56 72 ARG A N 1
ATOM 584 C CA . ARG A 1 72 ? -9.439 -1.144 3.295 1.00 96.56 72 ARG A CA 1
ATOM 585 C C . ARG A 1 72 ? -9.741 -2.473 3.979 1.00 96.56 72 ARG A C 1
ATOM 587 O O . ARG A 1 72 ? -10.418 -2.464 5.002 1.00 96.56 72 ARG A O 1
ATOM 594 N N . GLY A 1 73 ? -9.232 -3.586 3.452 1.00 97.25 73 GLY A N 1
ATOM 595 C CA . GLY A 1 73 ? -9.337 -4.897 4.094 1.00 97.25 73 GLY A CA 1
ATOM 596 C C . GLY A 1 73 ? -8.661 -4.930 5.466 1.00 97.25 73 GLY A C 1
ATOM 597 O O . GLY A 1 73 ? -9.277 -5.363 6.438 1.00 97.25 73 GLY A O 1
ATOM 598 N N . VAL A 1 74 ? -7.434 -4.406 5.564 1.00 97.38 74 VAL A N 1
ATOM 599 C CA . VAL A 1 74 ? -6.696 -4.304 6.837 1.00 97.38 74 VAL A CA 1
ATOM 600 C C . VAL A 1 74 ? -7.452 -3.441 7.847 1.00 97.38 74 VAL A C 1
ATOM 602 O O . VAL A 1 74 ? -7.697 -3.893 8.959 1.00 97.38 74 VAL A O 1
ATOM 605 N N . TRP A 1 75 ? -7.902 -2.247 7.452 1.00 96.44 75 TRP A N 1
ATOM 606 C CA . TRP A 1 75 ? -8.680 -1.349 8.312 1.00 96.44 75 TRP A CA 1
ATOM 607 C C . TRP A 1 75 ? -9.938 -2.017 8.874 1.00 96.44 75 TRP A C 1
ATOM 609 O O . TRP A 1 75 ? -10.220 -1.906 10.064 1.00 96.44 75 TRP A O 1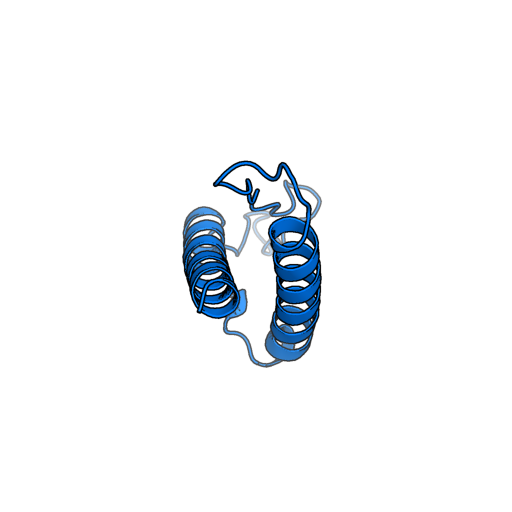
ATOM 619 N N . GLN A 1 76 ? -10.692 -2.740 8.038 1.00 96.06 76 GLN A N 1
ATOM 620 C CA . GLN A 1 76 ? -11.873 -3.473 8.503 1.00 96.06 76 GLN A CA 1
ATOM 621 C C . GLN A 1 76 ? -11.510 -4.614 9.457 1.00 96.06 76 GLN A C 1
ATOM 623 O O . GLN A 1 76 ? -12.289 -4.908 10.355 1.00 96.06 76 GLN A O 1
ATOM 628 N N . ALA A 1 77 ? -10.353 -5.257 9.282 1.00 96.69 77 ALA A N 1
ATOM 629 C CA . ALA A 1 77 ? -9.887 -6.295 10.195 1.00 96.69 77 ALA A CA 1
ATOM 630 C C . ALA A 1 77 ? -9.470 -5.733 11.564 1.00 96.69 77 ALA A C 1
ATOM 632 O O . ALA A 1 77 ? -9.773 -6.363 12.568 1.00 96.69 77 ALA A O 1
ATOM 633 N N . CYS A 1 78 ? -8.843 -4.553 11.613 1.00 95.38 78 CYS A N 1
ATOM 634 C CA . CYS A 1 78 ? -8.436 -3.893 12.862 1.00 95.38 78 CYS A CA 1
ATOM 635 C C . CYS A 1 78 ? -9.604 -3.298 13.667 1.00 95.38 78 CYS A C 1
ATOM 637 O O . CYS A 1 78 ? -9.429 -2.943 14.826 1.00 95.38 78 CYS A O 1
ATOM 639 N N . ARG A 1 79 ? -10.778 -3.127 13.047 1.00 89.00 79 ARG A N 1
ATOM 640 C CA . ARG A 1 79 ? -11.978 -2.547 13.679 1.00 89.00 79 ARG A CA 1
ATOM 641 C C . ARG A 1 79 ? -12.968 -3.577 14.228 1.00 89.00 79 ARG A C 1
ATOM 643 O O . ARG A 1 79 ? -14.019 -3.170 14.723 1.00 89.00 79 ARG A O 1
ATOM 650 N N . LYS A 1 80 ? -12.688 -4.868 14.055 1.00 69.31 80 LYS A N 1
ATOM 651 C CA . LYS A 1 80 ? -13.486 -5.962 14.621 1.00 69.31 80 LYS A CA 1
ATOM 652 C C . LYS A 1 80 ? -13.041 -6.241 16.044 1.00 69.31 80 LYS A C 1
ATOM 654 O O . LYS A 1 80 ? -13.943 -6.505 16.862 1.00 69.31 80 LYS A O 1
#

Secondary structure (DSSP, 8-state):
-GGGSHHHHHHHHHHHHHHHHHHHHHHTSTT--S--------PPTTSS-B-TTS-B-S-HHHHHHHHHHHHHHHHHHHT-

pLDDT: mean 88.46, std 9.38, range [53.31, 98.25]